Protein AF-A0A9P0HPF4-F1 (afdb_monomer_lite)

Structure (mmCIF, N/CA/C/O backbone):
data_AF-A0A9P0HPF4-F1
#
_entry.id   AF-A0A9P0HPF4-F1
#
loop_
_atom_site.group_PDB
_atom_site.id
_atom_site.type_symbol
_atom_site.label_atom_id
_atom_site.label_alt_id
_atom_site.label_comp_id
_atom_site.label_asym_id
_atom_site.label_entity_id
_atom_site.label_seq_id
_atom_site.pdbx_PDB_ins_code
_atom_site.Cartn_x
_atom_site.Cartn_y
_atom_site.Cartn_z
_atom_site.occupancy
_atom_site.B_iso_or_equiv
_atom_site.auth_seq_id
_atom_site.auth_comp_id
_atom_site.auth_asym_id
_atom_site.auth_atom_id
_atom_site.pdbx_PDB_model_num
ATOM 1 N N . MET A 1 1 ? -21.370 1.603 -38.417 1.00 51.41 1 MET A N 1
ATOM 2 C CA . MET A 1 1 ? -20.016 1.155 -38.020 1.00 51.41 1 MET A CA 1
ATOM 3 C C . MET A 1 1 ? -19.449 2.153 -37.012 1.00 51.41 1 MET A C 1
ATOM 5 O O . MET A 1 1 ? -18.805 3.089 -37.439 1.00 51.41 1 MET A O 1
ATOM 9 N N . CYS A 1 2 ? -19.774 2.048 -35.716 1.00 49.50 2 CYS A N 1
ATOM 10 C CA . CYS A 1 2 ? -19.142 2.884 -34.669 1.00 49.50 2 CYS A CA 1
ATOM 11 C C . CYS A 1 2 ? -19.389 2.402 -33.222 1.00 49.50 2 CYS A C 1
ATOM 13 O O . CYS A 1 2 ? -19.120 3.138 -32.286 1.00 49.50 2 CYS A O 1
ATOM 15 N N . SER A 1 3 ? -19.896 1.180 -33.007 1.00 50.00 3 SER A N 1
ATOM 16 C CA . SER A 1 3 ? -20.121 0.657 -31.646 1.00 50.00 3 SER A CA 1
ATOM 17 C C . SER A 1 3 ? -19.016 -0.298 -31.178 1.00 50.00 3 SER A C 1
ATOM 19 O O . SER A 1 3 ? -18.798 -0.432 -29.982 1.00 50.00 3 SER A O 1
ATOM 21 N N . LEU A 1 4 ? -18.282 -0.930 -32.106 1.00 49.00 4 LEU A N 1
ATOM 22 C CA . LEU A 1 4 ? -17.182 -1.845 -31.772 1.00 49.00 4 LEU A CA 1
ATOM 23 C C . LEU A 1 4 ? -15.874 -1.120 -31.400 1.00 49.00 4 LEU A C 1
ATOM 25 O O . LEU A 1 4 ? -15.099 -1.647 -30.611 1.00 49.00 4 LEU A O 1
ATOM 29 N N . CYS A 1 5 ? -15.634 0.096 -31.907 1.00 49.19 5 CYS A N 1
ATOM 30 C CA . CYS A 1 5 ? -14.427 0.864 -31.565 1.00 49.19 5 CYS A CA 1
ATOM 31 C C . CYS A 1 5 ? -14.431 1.384 -30.121 1.00 49.19 5 CYS A C 1
ATOM 33 O O . CYS A 1 5 ? -13.382 1.406 -29.488 1.00 49.19 5 CYS A O 1
ATOM 35 N N . LEU A 1 6 ? -15.591 1.766 -29.579 1.00 47.84 6 LEU A N 1
ATOM 36 C CA . LEU A 1 6 ? -15.693 2.271 -28.204 1.00 47.84 6 LEU A CA 1
ATOM 37 C C . LEU A 1 6 ? -15.467 1.171 -27.155 1.00 47.84 6 LEU A C 1
ATOM 39 O O . LEU A 1 6 ? -14.877 1.438 -26.113 1.00 47.84 6 LEU A O 1
ATOM 43 N N . LEU A 1 7 ? -15.849 -0.075 -27.455 1.00 46.62 7 LEU A N 1
ATOM 44 C CA . LEU A 1 7 ? -15.592 -1.215 -26.569 1.00 46.62 7 LEU A CA 1
ATOM 45 C C . LEU A 1 7 ? -14.100 -1.588 -26.519 1.00 46.62 7 LEU A C 1
ATOM 47 O O . LEU A 1 7 ? -13.580 -1.877 -25.447 1.00 46.62 7 LEU A O 1
ATOM 51 N N . LEU A 1 8 ? -13.387 -1.510 -27.648 1.00 49.00 8 LEU A N 1
ATOM 52 C CA . LEU A 1 8 ? -11.939 -1.764 -27.693 1.00 49.00 8 LEU A CA 1
ATOM 53 C C . LEU A 1 8 ? -11.122 -0.691 -26.952 1.00 49.00 8 LEU A C 1
ATOM 55 O O . LEU A 1 8 ? -10.120 -1.024 -26.323 1.00 49.00 8 LEU A O 1
ATOM 59 N N . LEU A 1 9 ? -11.567 0.571 -26.955 1.00 47.34 9 LEU A N 1
ATOM 60 C CA . LEU A 1 9 ? -10.937 1.637 -26.163 1.00 47.34 9 LEU A CA 1
ATOM 61 C C . LEU A 1 9 ? -11.183 1.485 -24.651 1.00 47.34 9 LEU A C 1
ATOM 63 O O . LEU A 1 9 ? -10.290 1.796 -23.867 1.00 47.34 9 LEU A O 1
ATOM 67 N N . ALA A 1 10 ? -12.340 0.958 -24.234 1.00 45.91 10 ALA A N 1
ATOM 68 C CA . ALA A 1 10 ? -12.622 0.695 -22.820 1.00 45.91 10 ALA A CA 1
ATOM 69 C C . ALA A 1 10 ? -11.814 -0.494 -22.263 1.00 45.91 10 ALA A C 1
ATOM 71 O O . ALA A 1 10 ? -11.352 -0.439 -21.126 1.00 45.91 10 ALA A O 1
ATOM 72 N N . LEU A 1 11 ? -11.571 -1.536 -23.069 1.00 43.69 11 LEU A N 1
ATOM 73 C CA . LEU A 1 11 ? -10.700 -2.654 -22.675 1.00 43.69 11 LEU A CA 1
ATOM 74 C C . LEU A 1 11 ? -9.211 -2.267 -22.635 1.00 43.69 11 LEU A C 1
ATOM 76 O O . LEU A 1 11 ? -8.477 -2.780 -21.795 1.00 43.69 11 LEU A O 1
ATOM 80 N N . ALA A 1 12 ? -8.764 -1.323 -23.470 1.00 39.84 12 ALA A N 1
ATOM 81 C CA . ALA A 1 12 ? -7.387 -0.822 -23.433 1.00 39.84 12 ALA A CA 1
ATOM 82 C C . ALA A 1 12 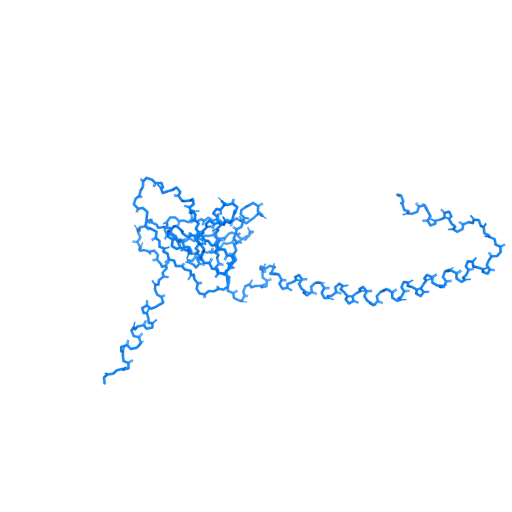? -7.084 0.048 -22.194 1.00 39.84 12 ALA A C 1
ATOM 84 O O . ALA A 1 12 ? -5.932 0.134 -21.773 1.00 39.84 12 ALA A O 1
ATOM 85 N N . ALA A 1 13 ? -8.105 0.652 -21.576 1.00 42.03 13 ALA A N 1
ATOM 86 C CA . ALA A 1 13 ? -7.951 1.421 -20.340 1.00 42.03 13 ALA A CA 1
ATOM 87 C C . ALA A 1 13 ? -7.813 0.538 -19.081 1.00 42.03 13 ALA A C 1
ATOM 89 O O . ALA A 1 13 ? -7.406 1.034 -18.033 1.00 42.03 13 ALA A O 1
ATOM 90 N N . GLY A 1 14 ? -8.117 -0.763 -19.177 1.00 40.47 14 GLY A N 1
ATOM 91 C CA . GLY A 1 14 ? -8.079 -1.707 -18.053 1.00 40.47 14 GLY A CA 1
ATOM 92 C C . GLY A 1 14 ? -6.753 -2.452 -17.853 1.00 40.47 14 GLY A C 1
ATOM 93 O O . GLY A 1 14 ? -6.639 -3.223 -16.905 1.00 40.47 14 GLY A O 1
ATOM 94 N N . CYS A 1 15 ? -5.751 -2.254 -18.719 1.00 43.81 15 CYS A N 1
ATOM 95 C CA . CYS A 1 15 ? -4.512 -3.054 -18.723 1.00 43.81 15 CYS A CA 1
ATOM 96 C C . CYS A 1 15 ? -3.237 -2.267 -18.372 1.00 43.81 15 CYS A C 1
ATOM 98 O O . CYS A 1 15 ? -2.130 -2.695 -18.699 1.00 43.81 15 CYS A O 1
ATOM 100 N N . LEU A 1 16 ? -3.358 -1.115 -17.716 1.00 49.41 16 LEU A N 1
ATOM 101 C CA . LEU A 1 16 ? -2.209 -0.303 -17.311 1.00 49.41 16 LEU A CA 1
ATOM 102 C C . LEU A 1 16 ? -1.812 -0.654 -15.875 1.00 49.41 16 LEU A C 1
ATOM 104 O O . LEU A 1 16 ? -2.291 -0.042 -14.929 1.00 49.41 16 LEU A O 1
ATOM 108 N N . GLY A 1 17 ? -0.958 -1.662 -15.704 1.00 55.88 17 GLY A N 1
ATOM 109 C CA . GLY A 1 17 ? -0.358 -1.922 -14.390 1.00 55.88 17 GLY A CA 1
ATOM 110 C C . GLY A 1 17 ? 0.218 -3.314 -14.167 1.00 55.88 17 GLY A C 1
ATOM 111 O O . GLY A 1 17 ? 0.777 -3.568 -13.106 1.00 55.88 17 GLY A O 1
ATOM 112 N N . SER A 1 18 ? 0.100 -4.235 -15.123 1.00 65.69 18 SER A N 1
ATOM 113 C CA . SER A 1 18 ? 0.682 -5.572 -14.986 1.00 65.69 18 SER A CA 1
ATOM 114 C C . SER A 1 18 ? 2.085 -5.616 -15.577 1.00 65.69 18 SER A C 1
ATOM 116 O O . SER A 1 18 ? 2.333 -5.089 -16.664 1.00 65.69 18 SER A O 1
ATOM 118 N N . CYS A 1 19 ? 3.003 -6.265 -14.870 1.00 76.12 19 CYS A N 1
ATOM 119 C CA . CYS A 1 19 ? 4.344 -6.468 -15.381 1.00 76.12 19 CYS A CA 1
ATOM 120 C C . CYS A 1 19 ? 4.354 -7.472 -16.533 1.00 76.12 19 CYS A C 1
ATOM 122 O O . CYS A 1 19 ? 3.602 -8.450 -16.497 1.00 76.12 19 CYS A O 1
ATOM 124 N N . PRO A 1 20 ? 5.169 -7.237 -17.577 1.00 75.12 20 PRO A N 1
ATOM 1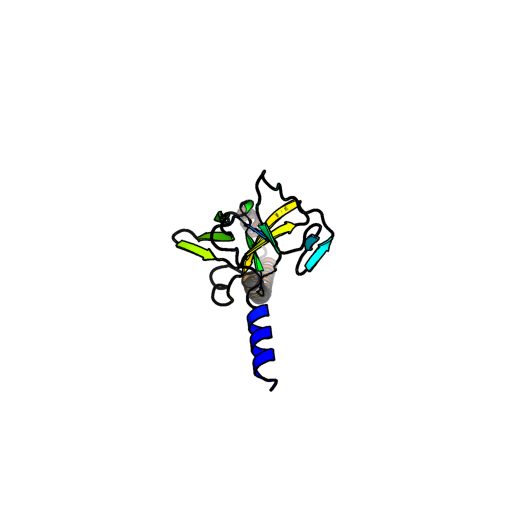25 C CA . PRO A 1 20 ? 5.347 -8.218 -18.631 1.00 75.12 20 PRO A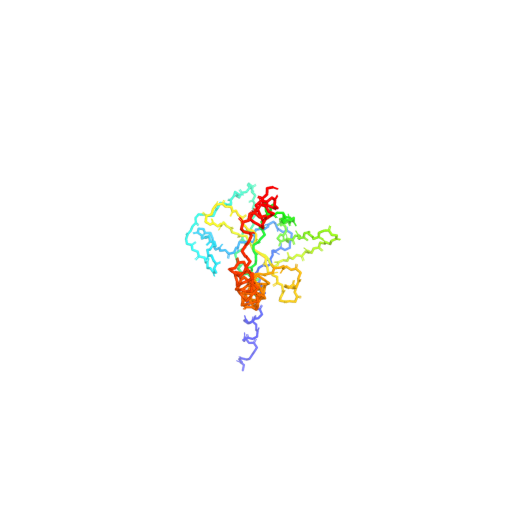 CA 1
ATOM 126 C C . PRO A 1 20 ? 5.906 -9.515 -18.038 1.00 75.12 20 PRO A C 1
ATOM 128 O O . PRO A 1 20 ? 6.819 -9.496 -17.216 1.00 75.12 20 PRO A O 1
ATOM 131 N N . VAL A 1 21 ? 5.332 -10.643 -18.454 1.00 75.56 21 VAL A N 1
ATOM 132 C CA . VAL A 1 21 ? 5.674 -11.967 -17.925 1.00 75.56 21 VAL A CA 1
ATOM 133 C C . VAL A 1 21 ? 7.168 -12.241 -18.130 1.00 75.56 21 VAL A C 1
ATOM 135 O O . VAL A 1 21 ? 7.654 -12.199 -19.260 1.00 75.56 21 VAL A O 1
ATOM 138 N N . GLY A 1 22 ? 7.884 -12.534 -17.040 1.00 73.44 22 GLY A N 1
ATOM 139 C CA . GLY A 1 22 ? 9.305 -12.901 -17.066 1.00 73.44 22 GLY A CA 1
ATOM 140 C C . GLY A 1 22 ? 10.295 -11.731 -17.109 1.00 73.44 22 GLY A C 1
ATOM 141 O O . GLY A 1 22 ? 11.456 -11.957 -17.442 1.00 73.44 22 GLY A O 1
ATOM 142 N N . GLN A 1 23 ? 9.865 -10.501 -16.806 1.00 80.38 23 GLN A N 1
ATOM 143 C CA . GLN A 1 23 ? 10.764 -9.353 -16.642 1.00 80.38 23 GLN A CA 1
ATOM 144 C C . GLN A 1 23 ? 10.623 -8.730 -15.257 1.00 80.38 23 GLN A C 1
ATOM 146 O O . GLN A 1 23 ? 9.506 -8.578 -14.761 1.00 80.38 23 GLN A O 1
ATOM 151 N N . ASP A 1 24 ? 11.754 -8.299 -14.699 1.00 84.94 24 ASP A N 1
ATOM 152 C CA . ASP A 1 24 ? 11.776 -7.554 -13.448 1.00 84.94 24 ASP A CA 1
ATOM 153 C C . ASP A 1 24 ? 11.187 -6.157 -13.648 1.00 84.94 24 ASP A C 1
ATOM 155 O O . ASP A 1 24 ? 11.515 -5.430 -14.599 1.00 84.94 24 ASP A O 1
ATOM 159 N N . CYS A 1 25 ? 10.308 -5.770 -12.737 1.00 84.50 25 CYS A N 1
ATOM 160 C CA . CYS A 1 25 ? 9.597 -4.512 -12.805 1.00 84.50 25 CYS A CA 1
ATOM 161 C C . CYS A 1 25 ? 9.385 -3.908 -11.419 1.00 84.50 25 CYS A C 1
ATOM 163 O O . CYS A 1 25 ? 9.283 -4.606 -10.413 1.00 84.50 25 CYS A O 1
ATOM 165 N N . ILE A 1 26 ? 9.247 -2.587 -11.393 1.00 85.12 26 ILE A N 1
ATOM 166 C CA . ILE A 1 26 ? 8.844 -1.842 -10.201 1.00 85.12 26 ILE A CA 1
ATOM 167 C C . ILE A 1 26 ? 7.581 -1.070 -10.550 1.00 85.12 26 ILE A C 1
ATOM 169 O O . ILE A 1 26 ? 7.531 -0.379 -11.573 1.00 85.12 26 ILE A O 1
ATOM 173 N N . LYS A 1 27 ? 6.555 -1.192 -9.710 1.00 87.38 27 LYS A N 1
ATOM 174 C CA . LYS A 1 27 ? 5.294 -0.468 -9.868 1.00 87.38 27 LYS A CA 1
ATOM 175 C C . LYS A 1 27 ? 5.364 0.826 -9.078 1.00 87.38 27 LYS A C 1
ATOM 177 O O . LYS A 1 27 ? 5.372 0.793 -7.856 1.00 87.38 27 LYS A O 1
ATOM 182 N N . LYS A 1 28 ? 5.388 1.960 -9.770 1.00 87.50 28 LYS A N 1
ATOM 183 C CA . LYS A 1 28 ? 5.340 3.289 -9.159 1.00 87.50 28 LYS A CA 1
ATOM 184 C C . LYS A 1 28 ? 3.940 3.884 -9.210 1.00 87.50 28 LYS A C 1
ATOM 186 O O . LYS A 1 28 ? 3.260 3.781 -10.235 1.00 87.50 28 LYS A O 1
ATOM 191 N N . CYS A 1 29 ? 3.542 4.566 -8.139 1.00 87.06 29 CYS A N 1
ATOM 192 C CA . CYS A 1 29 ? 2.272 5.293 -8.117 1.00 87.06 29 CYS A CA 1
ATOM 193 C C . CYS A 1 29 ? 2.336 6.532 -9.020 1.00 87.06 29 CYS A C 1
ATOM 195 O O . CYS A 1 29 ? 1.446 6.741 -9.850 1.00 87.06 29 CYS A O 1
ATOM 197 N N . CYS A 1 30 ? 3.407 7.322 -8.895 1.00 86.75 30 CYS A N 1
ATOM 198 C CA . CYS A 1 30 ? 3.619 8.543 -9.660 1.00 86.75 30 CYS A CA 1
ATOM 199 C C . CYS A 1 30 ? 4.761 8.423 -10.686 1.00 86.75 30 CYS A C 1
ATOM 201 O O . CYS A 1 30 ? 5.646 7.568 -10.567 1.00 86.75 30 CYS A O 1
ATOM 203 N N . PRO A 1 31 ? 4.765 9.292 -11.716 1.00 84.56 31 PRO A N 1
ATOM 204 C CA . PRO A 1 31 ? 5.870 9.400 -12.662 1.00 84.56 31 PRO A CA 1
ATOM 205 C C . PRO A 1 31 ? 7.225 9.666 -11.994 1.00 84.56 31 PRO A C 1
ATOM 207 O O . PRO A 1 31 ? 7.317 10.080 -10.840 1.00 84.56 31 PRO A O 1
ATOM 210 N N . LEU A 1 32 ? 8.302 9.481 -12.758 1.00 80.81 32 LEU A N 1
ATOM 211 C CA . LEU A 1 32 ? 9.642 9.892 -12.333 1.00 80.81 32 LEU A CA 1
ATOM 212 C C . LEU A 1 32 ? 9.666 11.402 -12.032 1.00 80.81 32 LEU A C 1
ATOM 214 O O . LEU A 1 32 ? 9.026 12.182 -12.737 1.00 80.81 32 LEU A O 1
ATOM 218 N N . ASN A 1 33 ? 10.413 11.806 -10.999 1.00 81.75 33 ASN A N 1
ATOM 219 C CA . ASN A 1 33 ? 10.465 13.180 -10.459 1.00 81.75 33 ASN A CA 1
ATOM 220 C C . ASN A 1 33 ? 9.157 13.681 -9.823 1.00 81.75 33 ASN A C 1
ATOM 222 O O . ASN A 1 33 ? 8.994 14.879 -9.561 1.00 81.75 33 ASN A O 1
ATOM 226 N N . MET A 1 34 ? 8.215 12.772 -9.592 1.00 85.88 34 MET A N 1
ATOM 227 C CA . MET A 1 34 ? 7.044 13.010 -8.771 1.00 85.88 34 MET A CA 1
ATOM 228 C C . MET A 1 34 ? 7.042 12.031 -7.604 1.00 85.88 34 MET A C 1
ATOM 230 O O . MET A 1 34 ? 7.601 10.933 -7.683 1.00 85.88 34 MET A O 1
ATOM 234 N N . ARG A 1 35 ? 6.385 12.456 -6.533 1.00 85.19 35 ARG A N 1
ATOM 235 C CA . ARG A 1 35 ? 6.156 11.681 -5.322 1.00 85.19 35 ARG A CA 1
ATOM 236 C C . ARG A 1 35 ? 4.683 11.718 -4.952 1.00 85.19 35 ARG A C 1
ATOM 238 O O . ARG A 1 35 ? 3.958 12.637 -5.352 1.00 85.19 35 ARG A O 1
ATOM 245 N N . MET A 1 36 ? 4.260 10.756 -4.150 1.00 83.38 36 MET A N 1
ATOM 246 C CA . MET A 1 36 ? 2.891 10.698 -3.659 1.00 83.38 36 MET A CA 1
ATOM 247 C C . MET A 1 36 ? 2.716 11.666 -2.478 1.00 83.38 36 MET A C 1
ATOM 249 O O . MET A 1 36 ? 3.506 11.660 -1.535 1.00 83.38 36 MET A O 1
ATOM 253 N N . SER A 1 37 ? 1.688 12.514 -2.524 1.00 83.62 37 SER A N 1
ATOM 254 C CA . SER A 1 37 ? 1.271 13.369 -1.403 1.00 83.62 37 SER A CA 1
ATOM 255 C C . SER A 1 37 ? -0.251 13.335 -1.294 1.00 83.62 37 SER A C 1
ATOM 257 O O . SER A 1 37 ? -0.976 13.771 -2.196 1.00 83.62 37 SER A O 1
ATOM 259 N N . GLY A 1 38 ? -0.742 12.740 -0.206 1.00 76.75 38 GLY A N 1
ATOM 260 C CA . GLY A 1 38 ? -2.161 12.451 -0.014 1.00 76.75 38 GLY A CA 1
ATOM 261 C C . GLY A 1 38 ? -2.740 11.664 -1.192 1.00 76.75 38 GLY A C 1
ATOM 262 O O . GLY A 1 38 ? -2.318 10.550 -1.484 1.00 76.75 38 GLY A O 1
ATOM 263 N N . ASN A 1 39 ? -3.693 12.274 -1.900 1.00 73.12 39 ASN A N 1
ATOM 264 C CA . ASN A 1 39 ? -4.377 11.676 -3.047 1.00 73.12 39 ASN A CA 1
ATOM 265 C C . ASN A 1 39 ? -3.813 12.094 -4.413 1.00 73.12 39 ASN A C 1
ATOM 267 O O . ASN A 1 39 ? -4.469 11.847 -5.427 1.00 73.12 39 ASN A O 1
ATOM 271 N N . GLY A 1 40 ? -2.635 12.712 -4.479 1.00 81.12 40 GLY A N 1
ATOM 272 C CA . GLY A 1 40 ? -2.074 13.212 -5.732 1.00 81.12 40 GLY A CA 1
ATOM 273 C C . GLY A 1 40 ? -0.577 12.982 -5.878 1.00 81.12 40 GLY A C 1
ATOM 274 O O . GLY A 1 40 ? 0.126 12.648 -4.929 1.00 81.12 40 GLY A O 1
ATOM 275 N N . CYS A 1 41 ? -0.098 13.208 -7.098 1.00 85.69 41 CYS A N 1
ATOM 276 C CA . CYS A 1 41 ? 1.321 13.248 -7.409 1.00 85.69 41 CYS A CA 1
ATOM 277 C C . CYS A 1 41 ? 1.796 14.698 -7.372 1.00 85.69 41 CYS A C 1
ATOM 279 O O . CYS A 1 41 ? 1.261 15.547 -8.088 1.00 85.69 41 CYS A O 1
ATOM 281 N N . VAL A 1 42 ? 2.803 14.977 -6.552 1.00 87.62 42 VAL A N 1
ATOM 282 C CA . VAL A 1 42 ? 3.439 16.294 -6.456 1.00 87.62 42 VAL A CA 1
ATOM 283 C C . VAL A 1 42 ? 4.889 16.201 -6.925 1.00 87.62 42 VAL A C 1
ATOM 285 O O . VAL A 1 42 ? 5.490 15.130 -6.819 1.00 87.62 42 VAL A O 1
ATOM 288 N N . PRO A 1 43 ? 5.484 17.289 -7.442 1.00 87.25 43 PRO A N 1
ATOM 289 C CA . PRO A 1 43 ? 6.907 17.308 -7.755 1.00 87.25 43 PRO A CA 1
ATOM 290 C C . PRO A 1 43 ? 7.736 16.941 -6.520 1.00 87.25 43 PRO A C 1
ATOM 292 O O . PRO A 1 43 ? 7.524 17.485 -5.434 1.00 87.25 43 PRO A O 1
ATOM 295 N N . GLY A 1 44 ? 8.664 16.007 -6.686 1.00 77.06 44 GLY A N 1
ATOM 296 C CA . GLY A 1 44 ? 9.503 15.519 -5.601 1.00 77.06 44 GLY A CA 1
ATOM 297 C C . GLY A 1 44 ? 10.492 14.482 -6.102 1.00 77.06 44 GLY A C 1
ATOM 298 O O . GLY A 1 44 ? 10.210 13.735 -7.038 1.00 77.06 44 GLY A O 1
ATOM 299 N N . GLU A 1 45 ? 11.673 14.463 -5.502 1.00 69.81 45 GLU A N 1
ATOM 300 C CA . GLU A 1 45 ? 12.685 13.473 -5.838 1.00 69.81 45 GLU A CA 1
ATOM 301 C C . GLU A 1 45 ? 12.240 12.119 -5.283 1.00 69.81 45 GLU A C 1
ATOM 303 O O . GLU A 1 45 ? 11.913 12.003 -4.103 1.00 69.81 45 GLU A O 1
ATOM 308 N N . SER A 1 46 ? 12.164 11.102 -6.141 1.00 65.00 46 SER A N 1
ATOM 309 C CA . SER A 1 46 ? 11.881 9.747 -5.683 1.00 65.00 46 SER A CA 1
ATOM 310 C C . SER A 1 46 ? 13.194 9.003 -5.511 1.00 65.00 46 SER A C 1
ATOM 312 O O . SER A 1 46 ? 13.905 8.804 -6.499 1.00 65.00 46 SER A O 1
ATOM 314 N N . SER A 1 47 ? 13.502 8.574 -4.291 1.00 60.81 47 SER A N 1
ATOM 315 C CA . SER A 1 47 ? 14.675 7.755 -3.998 1.00 60.81 47 SER A CA 1
ATOM 316 C C . SER A 1 47 ? 14.417 6.309 -4.418 1.00 60.81 47 SER A C 1
ATOM 318 O O . SER A 1 47 ? 13.958 5.482 -3.631 1.00 60.81 47 SER A O 1
ATOM 320 N N . TYR A 1 48 ? 14.682 6.002 -5.684 1.00 63.91 48 TYR A N 1
ATOM 321 C CA . TYR A 1 48 ? 14.813 4.620 -6.128 1.00 63.91 48 TYR A CA 1
ATOM 322 C C . TYR A 1 48 ? 16.253 4.390 -6.537 1.00 63.91 48 TYR A C 1
ATOM 324 O O . TYR A 1 48 ? 16.706 4.899 -7.565 1.00 63.91 48 TYR A O 1
ATOM 332 N N . ASP A 1 49 ? 16.953 3.590 -5.742 1.00 55.88 49 ASP A N 1
ATOM 333 C CA . ASP A 1 49 ? 18.223 3.021 -6.154 1.00 55.88 49 ASP A CA 1
ATOM 334 C C . ASP A 1 49 ? 17.920 1.967 -7.218 1.00 55.88 49 ASP A C 1
ATOM 336 O O . ASP A 1 49 ? 17.543 0.831 -6.927 1.00 55.88 49 ASP A O 1
ATOM 340 N N . VAL A 1 50 ? 18.013 2.368 -8.487 1.00 57.56 50 VAL A N 1
ATOM 341 C CA . VAL A 1 50 ? 17.930 1.441 -9.617 1.00 57.56 50 VAL A CA 1
ATOM 342 C C . VAL A 1 50 ? 19.173 0.553 -9.554 1.00 57.56 50 VAL A C 1
ATOM 344 O O . VAL A 1 50 ? 20.236 0.903 -10.066 1.00 57.56 50 VAL A O 1
ATOM 347 N N . TYR A 1 51 ? 19.058 -0.585 -8.871 1.00 52.97 51 TYR A N 1
ATOM 348 C CA . TYR A 1 51 ? 20.129 -1.569 -8.742 1.00 52.97 51 TYR A CA 1
ATOM 349 C C . TYR A 1 51 ? 20.511 -2.114 -10.123 1.00 52.97 51 TYR A C 1
ATOM 351 O O . TYR A 1 51 ? 19.784 -2.938 -10.662 1.00 52.97 51 TYR A O 1
ATOM 359 N N . ASN A 1 52 ? 21.632 -1.631 -10.681 1.00 50.72 52 ASN A N 1
ATOM 360 C CA . ASN A 1 52 ? 22.474 -2.185 -11.764 1.00 50.72 52 ASN A CA 1
ATOM 361 C C . ASN A 1 52 ? 21.847 -3.248 -12.700 1.00 50.72 52 ASN A C 1
ATOM 363 O O . ASN A 1 52 ? 22.455 -4.276 -13.000 1.00 50.72 52 ASN A O 1
ATOM 367 N N . GLY A 1 53 ? 20.647 -2.984 -13.205 1.00 57.03 53 GLY A N 1
ATOM 368 C CA . GLY A 1 53 ? 19.858 -3.925 -13.985 1.00 57.03 53 GLY A CA 1
ATOM 369 C C . GLY A 1 53 ? 18.781 -3.204 -14.784 1.00 57.03 53 GLY A C 1
ATOM 370 O O . GLY A 1 53 ? 18.350 -2.102 -14.443 1.00 57.03 53 GLY A O 1
ATOM 371 N N . THR A 1 54 ? 18.349 -3.819 -15.882 1.00 66.12 54 THR A N 1
ATOM 372 C CA . THR A 1 54 ? 17.240 -3.345 -16.723 1.00 66.12 54 THR A CA 1
ATOM 373 C C . THR A 1 54 ? 15.897 -3.639 -16.054 1.00 66.12 54 THR A C 1
ATOM 375 O O . THR A 1 54 ? 15.115 -4.445 -16.551 1.00 66.12 54 THR A O 1
ATOM 378 N N . VAL A 1 55 ? 15.641 -3.011 -14.908 1.00 74.44 55 VAL A N 1
ATOM 379 C CA . VAL A 1 55 ? 14.353 -3.105 -14.215 1.00 74.44 55 VAL A CA 1
ATOM 380 C C . VAL A 1 55 ? 13.386 -2.112 -14.852 1.00 74.44 55 VAL A C 1
ATOM 382 O O . VAL A 1 55 ? 13.684 -0.920 -14.981 1.00 74.44 55 VAL A O 1
ATOM 385 N N . LYS A 1 56 ? 12.223 -2.595 -15.293 1.00 80.44 56 LYS A N 1
ATOM 386 C CA . LYS A 1 56 ? 11.234 -1.751 -15.968 1.00 80.44 56 LYS A CA 1
ATOM 387 C C . LYS A 1 56 ? 10.337 -1.058 -14.948 1.00 80.44 56 LYS A C 1
ATOM 389 O O . LYS A 1 56 ? 9.590 -1.707 -14.222 1.00 80.44 56 LYS A O 1
ATOM 394 N N . ILE A 1 57 ? 10.345 0.269 -14.944 1.00 82.19 57 ILE A N 1
ATOM 395 C CA . ILE A 1 57 ? 9.439 1.050 -14.100 1.00 82.19 57 ILE A CA 1
ATOM 396 C C . ILE A 1 57 ? 8.085 1.160 -14.801 1.00 82.19 57 ILE A C 1
ATOM 398 O O . ILE A 1 57 ? 7.987 1.659 -15.926 1.00 82.19 57 ILE A O 1
ATOM 402 N N . ILE A 1 58 ? 7.039 0.678 -14.139 1.00 84.62 58 ILE A N 1
ATOM 403 C CA . ILE A 1 58 ? 5.652 0.781 -14.585 1.00 84.62 58 ILE A CA 1
ATOM 404 C C . ILE A 1 58 ? 4.976 1.817 -13.708 1.00 84.62 58 ILE A C 1
ATOM 406 O O . ILE A 1 58 ? 4.872 1.642 -12.501 1.00 84.62 58 ILE A O 1
ATOM 410 N N . VAL A 1 59 ? 4.523 2.901 -14.325 1.00 84.88 59 VAL A N 1
ATOM 411 C CA . VAL A 1 59 ? 3.820 3.974 -13.625 1.00 84.88 59 VAL A CA 1
ATOM 412 C C . VAL A 1 59 ? 2.323 3.744 -13.767 1.00 84.88 59 VAL A C 1
ATOM 414 O O . VAL A 1 59 ? 1.816 3.647 -14.887 1.00 84.88 59 VAL A O 1
ATOM 417 N N . GLY A 1 60 ? 1.619 3.673 -12.645 1.00 82.19 60 GLY A N 1
ATOM 418 C CA . GLY A 1 60 ? 0.174 3.508 -12.640 1.00 82.19 60 GLY A CA 1
ATOM 419 C C . GLY A 1 60 ? -0.381 3.425 -11.229 1.00 82.19 60 GLY A C 1
ATOM 420 O O . GLY A 1 60 ? -0.057 2.510 -10.477 1.00 82.19 60 GLY A O 1
ATOM 421 N N . ARG A 1 61 ? -1.270 4.362 -10.894 1.00 82.94 61 ARG A N 1
ATOM 422 C CA . ARG A 1 61 ? -2.060 4.292 -9.668 1.00 82.94 61 ARG A CA 1
ATOM 423 C C . ARG A 1 61 ? -3.256 3.362 -9.889 1.00 82.94 61 ARG A C 1
ATOM 425 O O . ARG A 1 61 ? -4.014 3.585 -10.839 1.00 82.94 61 ARG A O 1
ATOM 432 N N . PRO A 1 62 ? -3.474 2.358 -9.029 1.00 80.12 62 PRO A N 1
ATOM 433 C CA . PRO A 1 62 ? -4.661 1.533 -9.133 1.00 80.12 62 PRO A CA 1
ATOM 434 C C . PRO A 1 62 ? -5.928 2.335 -8.776 1.00 80.12 62 PRO A C 1
ATOM 436 O O . PRO A 1 62 ? -5.909 3.236 -7.938 1.00 80.12 62 PRO A O 1
ATOM 439 N N . GLN A 1 63 ? -7.042 2.033 -9.447 1.00 79.56 63 GLN A N 1
ATOM 440 C CA . GLN A 1 63 ? -8.324 2.722 -9.245 1.00 79.56 63 GLN A CA 1
ATOM 441 C C . GLN A 1 63 ? -9.073 2.145 -8.037 1.00 79.56 63 GLN A C 1
ATOM 443 O O . GLN A 1 63 ? -10.008 1.364 -8.191 1.00 79.56 63 GLN A O 1
ATOM 448 N N . CYS A 1 64 ? -8.618 2.486 -6.835 1.00 78.19 64 CYS A N 1
ATOM 449 C CA . CYS A 1 64 ? -9.173 2.017 -5.567 1.00 78.19 64 CYS A CA 1
ATOM 450 C C . CYS A 1 64 ? -8.847 3.006 -4.435 1.00 78.19 64 CYS A C 1
ATOM 452 O O . CYS A 1 64 ? -8.000 3.895 -4.595 1.00 78.19 64 CYS A O 1
ATOM 454 N N . THR A 1 65 ? -9.474 2.809 -3.276 1.00 81.31 65 THR A N 1
ATOM 455 C CA . THR A 1 65 ? -8.986 3.373 -2.013 1.00 81.31 65 THR A CA 1
ATOM 456 C C . THR A 1 65 ? -7.685 2.663 -1.648 1.00 81.31 65 THR A C 1
ATOM 458 O O . THR A 1 65 ? -7.641 1.435 -1.588 1.00 81.31 65 THR A O 1
ATOM 461 N N . MET A 1 66 ? -6.609 3.431 -1.489 1.00 83.06 66 MET A N 1
ATOM 462 C CA . MET A 1 66 ? -5.279 2.888 -1.221 1.00 83.06 66 MET A CA 1
ATOM 463 C C . MET A 1 66 ? -4.902 3.114 0.233 1.00 83.06 66 MET A C 1
ATOM 465 O O . MET A 1 66 ? -5.085 4.216 0.747 1.00 83.06 66 MET A O 1
ATOM 469 N N . TYR A 1 67 ? -4.302 2.095 0.831 1.00 85.19 67 TYR A N 1
ATOM 470 C CA . TYR A 1 67 ? -3.700 2.137 2.157 1.00 85.19 67 TYR A CA 1
ATOM 471 C C . TYR A 1 67 ? -2.198 1.939 2.014 1.00 85.19 67 TYR A C 1
ATOM 473 O O . TYR A 1 67 ? -1.757 1.257 1.088 1.00 85.19 67 TYR A O 1
ATOM 481 N N . TYR A 1 68 ? -1.409 2.566 2.879 1.00 86.31 68 TYR A N 1
ATOM 482 C CA . TYR A 1 68 ? 0.030 2.338 2.902 1.00 86.31 68 TYR A CA 1
ATOM 483 C C . TYR A 1 68 ? 0.362 1.238 3.911 1.00 86.31 68 TYR A C 1
ATOM 485 O O . TYR A 1 68 ? -0.258 1.173 4.969 1.00 86.31 68 TYR A O 1
ATOM 493 N N . LEU A 1 69 ? 1.332 0.394 3.572 1.00 86.94 69 LEU A N 1
ATOM 494 C CA . LEU A 1 69 ? 1.920 -0.583 4.482 1.00 86.94 69 LEU A CA 1
ATOM 495 C C . LEU A 1 69 ? 3.181 0.016 5.099 1.00 86.94 69 LEU A C 1
ATOM 497 O O . LEU A 1 69 ? 4.019 0.578 4.380 1.00 86.94 69 LEU A O 1
ATOM 501 N N . ASP A 1 70 ? 3.318 -0.115 6.414 1.00 83.69 70 ASP A N 1
ATOM 502 C CA . ASP A 1 70 ? 4.477 0.360 7.160 1.00 83.69 70 ASP A CA 1
ATOM 503 C C . ASP A 1 70 ? 5.112 -0.780 7.965 1.00 83.69 70 ASP A C 1
ATOM 505 O O . ASP A 1 70 ? 4.637 -1.196 9.024 1.00 83.69 70 ASP A O 1
ATOM 509 N N . ALA A 1 71 ? 6.264 -1.248 7.479 1.00 80.62 71 ALA A N 1
ATOM 510 C CA . ALA A 1 71 ? 7.044 -2.287 8.142 1.00 80.62 71 ALA A CA 1
ATOM 511 C C . ALA A 1 71 ? 7.511 -1.872 9.550 1.00 80.62 71 ALA A C 1
ATOM 513 O O . ALA A 1 71 ? 7.717 -2.728 10.410 1.00 80.62 71 ALA A O 1
ATOM 514 N N . ALA A 1 72 ? 7.660 -0.568 9.822 1.00 77.75 72 ALA A N 1
ATOM 515 C CA . ALA A 1 72 ? 7.997 -0.077 11.157 1.00 77.75 72 ALA A CA 1
ATOM 516 C C . ALA A 1 72 ? 6.812 -0.164 12.133 1.00 77.75 72 ALA A C 1
ATOM 518 O O . ALA A 1 72 ? 7.029 -0.210 13.346 1.00 77.75 72 ALA A O 1
ATOM 519 N N . MET A 1 73 ? 5.577 -0.208 11.622 1.00 78.75 73 MET A N 1
ATOM 520 C CA . MET A 1 73 ? 4.360 -0.376 12.424 1.00 78.75 73 MET A CA 1
ATOM 521 C C . MET A 1 73 ? 3.966 -1.844 12.628 1.00 78.75 73 MET A C 1
ATOM 523 O O . MET A 1 73 ? 3.017 -2.117 13.360 1.00 78.75 73 MET A O 1
ATOM 527 N N . GLY A 1 74 ? 4.734 -2.782 12.066 1.00 79.44 74 GLY A N 1
ATOM 528 C CA . GLY A 1 74 ? 4.524 -4.220 12.233 1.00 79.44 74 GLY A CA 1
ATOM 529 C C . GLY A 1 74 ? 3.858 -4.910 11.046 1.00 79.44 74 GLY A C 1
ATOM 530 O O . GLY A 1 74 ? 3.555 -6.095 11.161 1.00 79.44 74 GLY A O 1
ATOM 531 N N . ASP A 1 75 ? 3.662 -4.218 9.920 1.00 84.19 75 ASP A N 1
ATOM 532 C CA . ASP A 1 75 ? 3.152 -4.847 8.701 1.00 84.19 75 ASP A CA 1
ATOM 533 C C . ASP A 1 75 ? 4.227 -5.741 8.073 1.00 84.19 75 ASP A C 1
ATOM 535 O O . ASP A 1 75 ? 5.309 -5.280 7.697 1.00 84.19 75 ASP A O 1
ATOM 539 N N . GLU A 1 76 ? 3.925 -7.028 7.919 1.00 88.12 76 GLU A N 1
ATOM 540 C CA . GLU A 1 76 ? 4.814 -7.976 7.257 1.00 88.12 76 GLU A CA 1
ATOM 541 C C . GLU A 1 76 ? 4.402 -8.143 5.791 1.00 88.12 76 GLU A C 1
ATOM 543 O O . GLU A 1 76 ? 3.341 -8.676 5.458 1.00 88.12 76 GLU A O 1
ATOM 548 N N . PHE A 1 77 ? 5.254 -7.674 4.882 1.00 89.81 77 PHE A N 1
ATOM 549 C CA . PHE A 1 77 ? 5.018 -7.778 3.447 1.00 89.81 77 PHE A CA 1
ATOM 550 C C . PHE A 1 77 ? 6.314 -8.029 2.679 1.00 89.81 77 PHE A C 1
ATOM 552 O O . PHE A 1 77 ? 7.420 -7.732 3.133 1.00 89.81 77 PHE A O 1
ATOM 559 N N . THR A 1 78 ? 6.187 -8.593 1.482 1.00 89.81 78 THR A N 1
ATOM 560 C CA . THR A 1 78 ? 7.312 -8.802 0.568 1.00 89.81 78 THR A CA 1
ATOM 561 C C . THR A 1 78 ? 6.927 -8.368 -0.835 1.00 89.81 78 THR A C 1
ATOM 563 O O . THR A 1 78 ? 5.983 -8.888 -1.430 1.00 89.81 78 THR A O 1
ATOM 566 N N . VAL A 1 79 ? 7.688 -7.416 -1.371 1.00 87.88 79 VAL A N 1
ATOM 567 C CA . VAL A 1 79 ? 7.596 -6.996 -2.769 1.00 87.88 79 VAL A CA 1
ATOM 568 C C . VAL A 1 79 ? 8.499 -7.898 -3.595 1.00 87.88 79 VAL A C 1
ATOM 570 O O . VAL A 1 79 ? 9.701 -7.999 -3.346 1.00 87.88 79 VAL A O 1
ATOM 573 N N . HIS A 1 80 ? 7.928 -8.534 -4.608 1.00 87.50 80 HIS A N 1
ATOM 574 C CA . HIS A 1 80 ? 8.658 -9.392 -5.528 1.00 87.50 80 HIS A CA 1
ATOM 575 C C . HIS A 1 80 ? 9.008 -8.635 -6.812 1.00 87.50 80 HIS A C 1
ATOM 577 O O . HIS A 1 80 ? 8.221 -7.842 -7.328 1.00 87.50 80 HIS A O 1
ATOM 583 N N . LEU A 1 81 ? 10.179 -8.929 -7.387 1.00 83.69 81 LEU A N 1
ATOM 584 C CA . LEU A 1 81 ? 10.659 -8.297 -8.628 1.00 83.69 81 LEU A CA 1
ATOM 585 C C . LEU A 1 81 ? 9.792 -8.615 -9.857 1.00 83.69 81 LEU A C 1
ATOM 587 O O . LEU A 1 81 ? 9.814 -7.879 -10.838 1.00 83.69 81 LEU A O 1
ATOM 591 N N . ASN A 1 82 ? 8.977 -9.669 -9.796 1.00 82.00 82 ASN A N 1
ATOM 592 C CA . ASN A 1 82 ? 7.958 -9.981 -10.805 1.00 82.00 82 ASN A CA 1
ATOM 593 C C . ASN A 1 82 ? 6.765 -8.990 -10.787 1.00 82.00 82 ASN A C 1
ATOM 595 O O . ASN A 1 82 ? 5.854 -9.110 -11.612 1.00 82.00 82 ASN A O 1
ATOM 599 N N . GLY A 1 83 ? 6.745 -8.044 -9.840 1.00 82.06 83 GLY A N 1
ATOM 600 C CA . GLY A 1 83 ? 5.680 -7.071 -9.646 1.00 82.06 83 GLY A CA 1
ATOM 601 C C . GLY A 1 83 ? 4.462 -7.598 -8.895 1.00 82.06 83 GLY A C 1
ATOM 602 O O . GLY A 1 83 ? 3.376 -7.042 -9.090 1.00 82.06 83 GLY A O 1
ATOM 603 N N . SER A 1 84 ? 4.600 -8.646 -8.083 1.00 86.94 84 SER A N 1
ATOM 604 C CA . SER A 1 84 ? 3.594 -9.064 -7.099 1.00 86.94 84 SER A CA 1
ATOM 605 C C . SER A 1 84 ? 3.983 -8.620 -5.688 1.00 86.94 84 SER A C 1
ATOM 607 O O . SER A 1 84 ? 5.162 -8.474 -5.369 1.00 86.94 84 SER A O 1
ATOM 609 N N . LEU A 1 85 ? 2.981 -8.411 -4.841 1.00 89.25 85 LEU A N 1
ATOM 610 C CA . LEU A 1 85 ? 3.133 -8.112 -3.422 1.00 89.25 85 LEU A CA 1
ATOM 611 C C . LEU A 1 85 ? 2.483 -9.247 -2.637 1.00 89.25 85 LEU A C 1
ATOM 613 O O . LEU A 1 85 ? 1.308 -9.532 -2.861 1.00 89.25 85 LEU A O 1
ATOM 617 N N . THR A 1 86 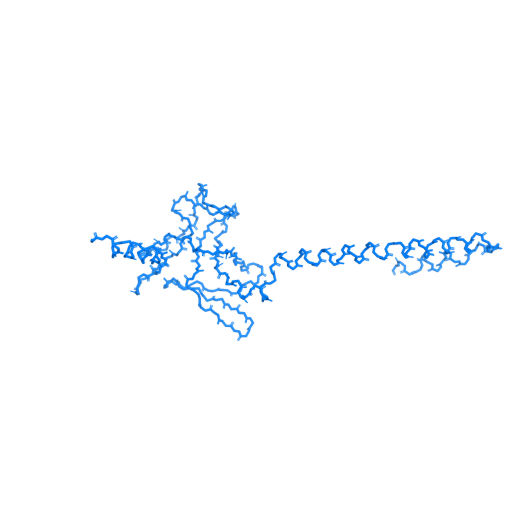? 3.235 -9.858 -1.728 1.00 90.25 86 THR A N 1
ATOM 618 C CA . THR A 1 86 ? 2.693 -10.806 -0.749 1.00 90.25 86 THR A CA 1
ATOM 619 C C . THR A 1 86 ? 2.536 -10.083 0.577 1.00 90.25 86 THR A C 1
ATOM 621 O O . THR A 1 86 ? 3.509 -9.524 1.090 1.00 90.25 86 THR A O 1
AT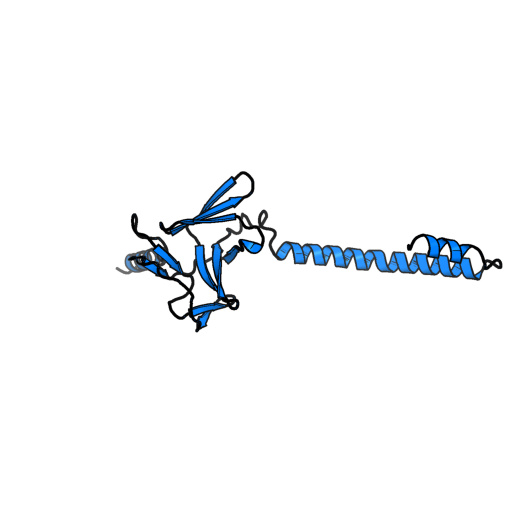OM 624 N N . ILE A 1 87 ? 1.326 -10.093 1.123 1.00 89.38 87 ILE A N 1
ATOM 625 C CA . ILE A 1 87 ? 1.006 -9.547 2.445 1.00 89.38 87 ILE A CA 1
ATOM 626 C C . ILE A 1 87 ? 0.785 -10.730 3.381 1.00 89.38 87 ILE A C 1
ATOM 628 O O . ILE A 1 87 ? 0.050 -11.659 3.034 1.00 89.38 87 ILE A O 1
ATOM 632 N N . TYR A 1 88 ? 1.437 -10.715 4.540 1.00 88.12 88 TYR A N 1
ATOM 633 C CA . TYR A 1 88 ? 1.318 -11.765 5.544 1.00 88.12 88 TYR A CA 1
ATOM 634 C C . TYR A 1 88 ? 0.419 -11.287 6.682 1.00 88.12 88 TYR A C 1
ATOM 636 O O . TYR A 1 88 ? 0.634 -10.226 7.262 1.00 88.12 88 TYR A O 1
ATOM 644 N N . TYR A 1 89 ? -0.581 -12.096 7.018 1.00 81.00 89 TYR A N 1
ATOM 645 C CA . TYR A 1 89 ? -1.485 -11.857 8.136 1.00 81.00 89 TYR A CA 1
ATOM 646 C C . TYR A 1 89 ? -1.425 -13.051 9.072 1.00 81.00 89 TYR A C 1
ATOM 648 O O . TYR A 1 89 ? -2.060 -14.048 8.774 1.00 81.00 89 TYR A O 1
ATOM 656 N N . ASN A 1 90 ? -0.733 -12.970 10.207 1.00 82.38 90 ASN A N 1
ATOM 657 C CA . ASN A 1 90 ? -0.655 -14.031 11.228 1.00 82.38 90 ASN A CA 1
ATOM 658 C C . ASN A 1 90 ? -0.495 -15.475 10.677 1.00 82.38 90 ASN A C 1
ATOM 660 O O . ASN A 1 90 ? 0.622 -15.975 10.608 1.00 82.38 90 ASN A O 1
ATOM 664 N N . ASP A 1 91 ? -1.594 -16.133 10.284 1.00 82.12 91 ASP A N 1
ATOM 665 C CA . ASP A 1 91 ? -1.657 -17.507 9.765 1.00 82.12 91 ASP A CA 1
ATOM 666 C C . ASP A 1 91 ? -2.010 -17.627 8.260 1.00 82.12 91 ASP A C 1
ATOM 668 O O . ASP A 1 91 ? -2.140 -18.738 7.737 1.00 82.12 91 ASP A O 1
ATOM 672 N N . SER A 1 92 ? -2.199 -16.519 7.543 1.00 85.94 92 SER A N 1
ATOM 673 C CA . SER A 1 92 ? -2.524 -16.481 6.113 1.00 85.94 92 SER A CA 1
ATOM 674 C C . SER A 1 92 ? -1.610 -15.529 5.341 1.00 85.94 92 SER A C 1
ATOM 676 O O . SER A 1 92 ? -0.945 -14.659 5.897 1.00 85.94 92 SER A O 1
ATOM 678 N N . SER A 1 93 ? -1.549 -15.719 4.025 1.00 88.19 93 SER A N 1
ATOM 679 C CA . SER A 1 93 ? -0.876 -14.795 3.115 1.00 88.19 93 SER A CA 1
ATOM 680 C C . SER A 1 93 ? -1.764 -14.532 1.911 1.00 88.19 93 SER A C 1
ATOM 682 O O . SER A 1 93 ? -2.520 -15.410 1.483 1.00 88.19 93 SER A O 1
ATOM 684 N N . GLU A 1 94 ? -1.682 -13.316 1.390 1.00 86.12 94 GLU A N 1
ATOM 685 C CA . GLU A 1 94 ? -2.427 -12.888 0.217 1.00 86.12 94 GLU A CA 1
ATOM 686 C C . GLU A 1 94 ? -1.476 -12.270 -0.802 1.00 86.12 94 GLU A C 1
ATOM 688 O O . GLU A 1 94 ? -0.724 -11.341 -0.502 1.00 86.12 94 GLU A O 1
ATOM 693 N N . ASP A 1 95 ? -1.537 -12.786 -2.026 1.00 86.81 95 ASP A N 1
ATOM 694 C CA . ASP A 1 95 ? -0.804 -12.238 -3.156 1.00 86.81 95 ASP A CA 1
ATOM 695 C C . ASP A 1 95 ? -1.686 -11.260 -3.925 1.00 86.81 95 ASP A C 1
ATOM 697 O O . ASP A 1 95 ? -2.733 -11.620 -4.473 1.00 86.81 95 ASP A O 1
ATOM 701 N N . THR A 1 96 ? -1.223 -10.021 -4.041 1.00 85.50 96 THR A N 1
ATOM 702 C CA . THR A 1 96 ? -1.903 -8.981 -4.804 1.00 85.50 96 THR A CA 1
ATOM 703 C C . THR A 1 96 ? -0.990 -8.350 -5.842 1.00 85.50 96 THR A C 1
ATOM 705 O O . THR A 1 96 ? 0.204 -8.125 -5.657 1.00 85.50 96 THR A O 1
ATOM 708 N N . ASN A 1 97 ? -1.593 -8.022 -6.981 1.00 83.75 97 ASN A N 1
ATOM 709 C CA . ASN A 1 97 ? -0.947 -7.277 -8.058 1.00 83.75 97 ASN A CA 1
ATOM 710 C C . ASN A 1 97 ? -1.416 -5.818 -8.111 1.00 83.75 97 ASN A C 1
ATOM 712 O O . ASN A 1 97 ? -0.968 -5.068 -8.984 1.00 83.75 97 ASN A O 1
ATOM 716 N N . LYS A 1 98 ? -2.324 -5.421 -7.212 1.00 86.81 98 LYS A N 1
ATOM 717 C CA . LYS A 1 98 ? -2.921 -4.083 -7.149 1.00 86.81 98 LYS A CA 1
ATOM 718 C C . LYS A 1 98 ? -2.232 -3.247 -6.073 1.00 86.81 98 LYS A C 1
ATOM 720 O O . LYS A 1 98 ? -2.841 -2.866 -5.078 1.00 86.81 98 LYS A O 1
ATOM 725 N N . PHE A 1 99 ? -0.954 -2.983 -6.293 1.00 89.06 99 PHE A N 1
ATOM 726 C CA . PHE A 1 99 ? -0.154 -2.116 -5.443 1.00 89.06 99 PHE A CA 1
ATOM 727 C C . PHE A 1 99 ? 0.729 -1.213 -6.300 1.00 89.06 99 PHE A C 1
ATOM 729 O O . PHE A 1 99 ? 0.955 -1.480 -7.487 1.00 89.06 99 PHE A O 1
ATOM 736 N N . CYS A 1 100 ? 1.218 -0.146 -5.692 1.00 88.75 100 CYS A N 1
ATOM 737 C CA . CYS A 1 100 ? 2.239 0.714 -6.252 1.00 88.75 100 CYS A CA 1
ATOM 738 C C . CYS A 1 100 ? 3.095 1.282 -5.120 1.00 88.75 100 CYS A C 1
ATOM 740 O O . CYS A 1 100 ? 2.659 1.358 -3.978 1.00 88.75 100 CYS A O 1
ATOM 742 N N . GLU A 1 101 ? 4.313 1.685 -5.431 1.00 88.56 101 GLU A N 1
ATOM 743 C CA . GLU A 1 101 ? 5.248 2.242 -4.462 1.00 88.56 101 GLU A CA 1
ATOM 744 C C . GLU A 1 101 ? 5.521 3.703 -4.786 1.00 88.56 101 GLU A C 1
ATOM 746 O O . GLU A 1 101 ? 5.571 4.097 -5.960 1.00 88.56 101 GLU A O 1
ATOM 751 N N . ASP A 1 102 ? 5.720 4.513 -3.752 1.00 87.62 102 ASP A N 1
ATOM 752 C CA . ASP A 1 102 ? 6.311 5.833 -3.933 1.00 87.62 102 ASP A CA 1
ATOM 753 C C . ASP A 1 102 ? 6.994 6.354 -2.676 1.00 87.62 102 ASP A C 1
ATOM 755 O O . ASP A 1 102 ? 6.698 5.939 -1.554 1.00 87.62 102 ASP A O 1
ATOM 759 N N . ALA A 1 103 ? 7.879 7.324 -2.880 1.00 80.56 103 ALA A N 1
ATOM 760 C CA . ALA A 1 103 ? 8.440 8.099 -1.787 1.00 80.56 103 ALA A CA 1
ATOM 761 C C . ALA A 1 103 ? 7.373 9.041 -1.208 1.00 80.56 103 ALA A C 1
ATOM 763 O O . ALA A 1 103 ? 6.564 9.616 -1.946 1.00 80.56 103 ALA A O 1
ATOM 764 N N . THR A 1 104 ? 7.400 9.239 0.109 1.00 72.69 104 THR A N 1
ATOM 765 C CA . THR A 1 104 ? 6.562 10.232 0.802 1.00 72.69 104 THR A CA 1
ATOM 766 C C . THR A 1 104 ? 7.375 11.421 1.312 1.00 72.69 104 THR A C 1
ATOM 768 O O . THR A 1 104 ? 8.567 11.554 1.035 1.00 72.69 104 THR A O 1
ATOM 771 N N . GLU A 1 105 ? 6.732 12.338 2.043 1.00 68.19 105 GLU A N 1
ATOM 772 C CA . GLU A 1 105 ? 7.371 13.540 2.596 1.00 68.19 105 GLU A CA 1
ATOM 773 C C . GLU A 1 105 ? 8.571 13.260 3.505 1.00 68.19 105 GLU A C 1
ATOM 775 O O . GLU A 1 105 ? 9.449 14.114 3.617 1.00 68.19 105 GLU A O 1
ATOM 780 N N . ILE A 1 106 ? 8.637 12.063 4.090 1.00 69.69 106 ILE A N 1
ATOM 781 C CA . ILE A 1 106 ? 9.659 11.654 5.061 1.00 69.69 106 ILE A CA 1
ATOM 782 C C . ILE A 1 106 ? 10.780 10.825 4.383 1.00 69.69 106 ILE A C 1
ATOM 784 O O . ILE A 1 106 ? 11.594 10.205 5.057 1.00 69.69 106 ILE A O 1
ATOM 788 N N . ASN A 1 107 ? 10.870 10.828 3.042 1.00 61.91 107 ASN A N 1
ATOM 789 C CA . ASN A 1 107 ? 11.871 10.091 2.245 1.00 61.91 107 ASN A CA 1
ATOM 790 C C . ASN A 1 107 ? 11.902 8.564 2.480 1.00 61.91 107 ASN A C 1
ATOM 792 O O . ASN A 1 107 ? 12.871 7.902 2.111 1.00 61.91 107 ASN A O 1
ATOM 796 N N . SER A 1 108 ? 10.851 7.984 3.062 1.00 71.38 108 SER A N 1
ATOM 797 C CA . SER A 1 108 ? 10.634 6.540 3.062 1.00 71.38 108 SER A CA 1
ATOM 798 C C . SER A 1 108 ? 9.799 6.149 1.844 1.00 71.38 108 SER A C 1
ATOM 800 O O . SER A 1 108 ? 8.794 6.797 1.523 1.00 71.38 108 SER A O 1
ATOM 802 N N . ASN A 1 109 ? 10.227 5.091 1.153 1.00 78.81 109 ASN A N 1
ATOM 803 C CA . ASN A 1 109 ? 9.405 4.444 0.140 1.00 78.81 109 ASN A CA 1
ATOM 804 C C . ASN A 1 109 ? 8.309 3.670 0.867 1.00 78.81 109 ASN A C 1
ATOM 806 O O . ASN A 1 109 ? 8.605 2.765 1.646 1.00 78.81 109 ASN A O 1
ATOM 810 N N . LEU A 1 110 ? 7.060 4.054 0.626 1.00 86.44 110 LEU A N 1
ATOM 811 C CA . LEU A 1 110 ? 5.894 3.351 1.141 1.00 86.44 110 LEU A CA 1
ATOM 812 C C . LEU A 1 110 ? 5.265 2.520 0.031 1.00 86.44 110 LEU A C 1
ATOM 814 O O . LEU A 1 110 ? 5.257 2.910 -1.143 1.00 86.44 110 LEU A O 1
ATOM 818 N N . VAL A 1 111 ? 4.712 1.381 0.430 1.00 89.12 111 VAL A N 1
ATOM 819 C CA . VAL A 1 111 ? 3.950 0.503 -0.453 1.00 89.12 111 VAL A CA 1
ATOM 820 C C . VAL A 1 111 ? 2.477 0.830 -0.278 1.00 89.12 111 VAL A C 1
ATOM 822 O O . VAL A 1 111 ? 1.935 0.677 0.810 1.00 89.12 111 VAL A O 1
ATOM 825 N N . PHE A 1 112 ? 1.826 1.282 -1.344 1.00 88.56 112 PHE A N 1
ATOM 826 C CA . PHE A 1 112 ? 0.398 1.569 -1.379 1.00 88.56 112 PHE A CA 1
ATOM 827 C C . PHE A 1 112 ? -0.349 0.388 -1.997 1.00 88.56 112 PHE A C 1
ATOM 829 O O . PHE A 1 112 ? -0.113 0.037 -3.155 1.00 88.56 112 PHE A O 1
ATOM 836 N N . VAL A 1 113 ? -1.276 -0.207 -1.253 1.00 89.50 113 VAL A N 1
ATOM 837 C CA . VAL A 1 113 ? -2.085 -1.354 -1.677 1.00 89.50 113 VAL A CA 1
ATOM 838 C C . VAL A 1 113 ? -3.564 -0.986 -1.771 1.00 89.50 113 VAL A C 1
ATOM 840 O O . VAL A 1 113 ? -4.078 -0.193 -0.984 1.00 89.50 113 VAL A O 1
ATOM 843 N N . CYS A 1 114 ? -4.263 -1.571 -2.743 1.00 84.31 114 CYS A N 1
ATOM 844 C CA . CYS A 1 114 ? -5.722 -1.570 -2.762 1.00 84.31 114 CYS A CA 1
ATOM 845 C C . CYS A 1 114 ? -6.284 -2.601 -1.792 1.00 84.31 114 CYS A C 1
ATOM 847 O O . CYS A 1 114 ? -6.094 -3.798 -2.014 1.00 84.31 114 CYS A O 1
ATOM 849 N N . VAL A 1 115 ? -7.081 -2.154 -0.830 1.00 73.62 115 VAL A N 1
ATOM 850 C CA . VAL A 1 115 ? -7.939 -3.048 -0.046 1.00 73.62 115 VAL A CA 1
ATOM 851 C C . VAL A 1 115 ? -9.328 -3.029 -0.678 1.00 73.62 115 VAL A C 1
ATOM 853 O O . VAL A 1 115 ? -9.821 -1.974 -1.082 1.00 73.62 115 VAL A O 1
ATOM 856 N N . SER A 1 116 ? -9.927 -4.205 -0.870 1.00 61.56 116 SER A N 1
ATOM 857 C CA . SER A 1 116 ? -11.290 -4.295 -1.392 1.00 61.56 116 SER A CA 1
ATOM 858 C C . SER A 1 116 ? -12.277 -3.886 -0.293 1.00 61.56 116 SER A C 1
ATOM 860 O O . SER A 1 116 ? -12.074 -4.229 0.868 1.00 61.56 116 SER A O 1
ATOM 862 N N . ASP A 1 117 ? -13.360 -3.177 -0.635 1.00 55.28 117 ASP A N 1
ATOM 863 C CA . ASP A 1 117 ? -14.351 -2.706 0.354 1.00 55.28 117 ASP A CA 1
ATOM 864 C C . ASP A 1 117 ? -14.984 -3.850 1.178 1.00 55.28 117 ASP A C 1
ATOM 866 O O . ASP A 1 117 ? -15.608 -3.605 2.207 1.00 55.28 117 ASP A O 1
ATOM 870 N N . GLN A 1 118 ? -14.832 -5.105 0.740 1.00 47.84 118 GLN A N 1
ATOM 871 C CA . GLN A 1 118 ? -15.327 -6.286 1.452 1.00 47.84 118 GLN A CA 1
ATOM 872 C C . GLN A 1 118 ? -14.413 -6.724 2.609 1.00 47.84 118 GLN A C 1
ATOM 874 O O . GLN A 1 118 ? -14.885 -7.427 3.499 1.00 47.84 118 GLN A O 1
ATOM 879 N N . ASP A 1 119 ? -13.158 -6.266 2.639 1.00 49.78 119 ASP A N 1
ATOM 880 C CA . ASP A 1 119 ? -12.144 -6.673 3.624 1.00 49.78 119 ASP A CA 1
ATOM 881 C C . ASP A 1 119 ? -11.868 -5.595 4.687 1.00 49.78 119 ASP A C 1
ATOM 883 O O . ASP A 1 119 ? -11.093 -5.811 5.620 1.00 49.78 119 ASP A O 1
ATOM 887 N N . MET A 1 120 ? -12.551 -4.445 4.609 1.00 46.94 120 MET A N 1
ATOM 888 C CA . MET A 1 120 ? -12.428 -3.355 5.591 1.00 46.94 120 MET A CA 1
ATOM 889 C C . MET A 1 120 ? -12.917 -3.722 7.002 1.00 46.94 120 MET A C 1
ATOM 891 O O . MET A 1 120 ? -12.697 -2.963 7.935 1.00 46.94 120 MET A O 1
ATOM 895 N N . SER A 1 121 ? -13.535 -4.892 7.202 1.00 46.31 121 SER A N 1
ATOM 896 C CA . SER A 1 121 ? -13.821 -5.404 8.550 1.00 46.31 121 SER A CA 1
ATOM 897 C C . SER A 1 121 ? -12.608 -6.043 9.239 1.00 46.31 121 SER A C 1
ATOM 899 O O . SER A 1 121 ? -12.679 -6.338 10.428 1.00 46.31 121 SER A O 1
ATOM 901 N N . VAL A 1 122 ? -11.530 -6.328 8.498 1.00 47.56 122 VAL A N 1
ATOM 902 C CA . VAL A 1 122 ? -10.304 -6.967 9.021 1.00 47.56 122 VAL A CA 1
ATOM 903 C C . VAL A 1 122 ? -9.202 -5.936 9.251 1.00 47.56 122 VAL A C 1
ATOM 905 O O . VAL A 1 122 ? -8.450 -6.022 10.219 1.00 47.56 122 VAL A O 1
ATOM 908 N N . TRP A 1 123 ? -9.145 -4.926 8.392 1.00 46.88 123 TRP A N 1
ATOM 909 C CA . TRP A 1 123 ? -8.246 -3.795 8.522 1.00 46.88 123 TRP A CA 1
ATOM 910 C C . TRP A 1 123 ? -8.991 -2.714 9.286 1.00 46.88 123 TRP A C 1
ATOM 912 O O . TRP A 1 123 ? -9.820 -2.042 8.687 1.00 46.88 123 TRP A O 1
ATOM 922 N N . GLY A 1 124 ? -8.747 -2.589 10.594 1.00 46.12 124 GLY A N 1
ATOM 923 C CA . GLY A 1 124 ? -9.341 -1.558 11.453 1.00 46.12 124 GLY A CA 1
ATOM 924 C C . GLY A 1 124 ? -9.112 -0.161 10.879 1.00 46.12 124 GLY A C 1
ATOM 925 O O . GLY A 1 124 ? -8.119 0.500 11.181 1.00 46.12 124 GLY A O 1
ATOM 926 N N . GLY A 1 125 ? -10.010 0.247 9.989 1.00 39.75 125 GLY A N 1
ATOM 927 C CA . GLY A 1 125 ? -9.965 1.506 9.279 1.00 39.75 125 GLY A CA 1
ATOM 928 C C . GLY A 1 125 ? -10.344 2.630 10.225 1.00 39.75 125 GLY A C 1
ATOM 929 O O . GLY A 1 125 ? -11.065 2.433 11.201 1.00 39.75 125 GLY A O 1
ATOM 930 N N . GLU A 1 126 ? -9.894 3.842 9.919 1.00 47.84 126 GLU A N 1
ATOM 931 C CA . GLU A 1 126 ? -10.256 5.075 10.631 1.00 47.84 126 GLU A CA 1
ATOM 932 C C . GLU A 1 126 ? -11.773 5.257 10.877 1.00 47.84 126 GLU A C 1
ATOM 934 O O . GLU A 1 126 ? -12.163 6.041 11.744 1.00 47.84 126 GLU A O 1
ATOM 939 N N . GLU A 1 127 ? -12.648 4.520 10.184 1.00 47.25 127 GLU A N 1
ATOM 940 C CA . GLU A 1 127 ? -14.084 4.481 10.483 1.00 47.25 127 GLU A CA 1
ATOM 941 C C . GLU A 1 127 ? -14.401 3.901 11.875 1.00 47.25 127 GLU A C 1
ATOM 943 O O . GLU A 1 127 ? -15.280 4.430 12.565 1.00 47.25 127 GLU A O 1
ATOM 948 N N . ASP A 1 128 ? -13.632 2.920 12.359 1.00 48.12 128 ASP A N 1
ATOM 949 C CA . ASP A 1 128 ? -13.788 2.374 13.713 1.00 48.12 128 ASP A CA 1
ATOM 950 C C . ASP A 1 128 ? -13.402 3.397 14.780 1.00 48.12 128 ASP A C 1
ATOM 952 O O . ASP A 1 128 ? -14.017 3.444 15.845 1.00 48.12 128 ASP A O 1
ATOM 956 N N . GLN A 1 129 ? -12.446 4.287 14.495 1.00 50.59 129 GLN A N 1
ATOM 957 C CA . GLN A 1 129 ? -12.111 5.371 15.419 1.00 50.59 129 GLN A CA 1
ATOM 958 C C . GLN A 1 129 ? -13.255 6.375 15.535 1.00 50.59 129 GLN A C 1
ATOM 960 O O . GLN A 1 129 ? -13.518 6.857 16.635 1.00 50.59 129 GLN A O 1
ATOM 965 N N . CYS A 1 130 ? -13.970 6.661 14.443 1.00 53.50 130 CYS A N 1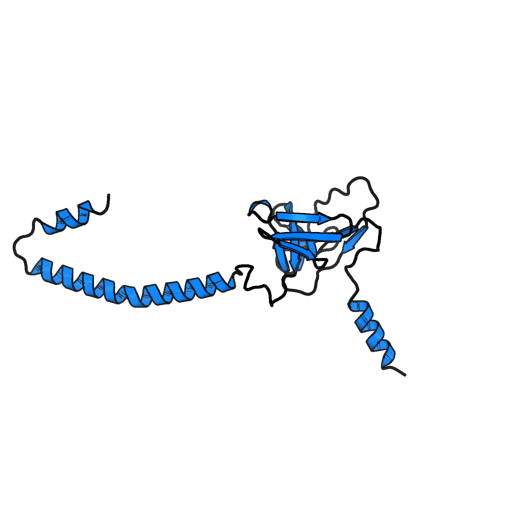
ATOM 966 C CA . CYS A 1 130 ? -15.105 7.582 14.462 1.00 53.50 130 CYS A CA 1
ATOM 967 C C . CYS A 1 130 ? -16.291 6.996 15.243 1.00 53.50 130 CYS A C 1
ATOM 969 O O . CYS A 1 130 ? -16.870 7.673 16.099 1.00 53.50 130 CYS A O 1
ATOM 971 N N . VAL A 1 131 ? -16.614 5.720 15.011 1.00 58.44 131 VAL A N 1
ATOM 972 C CA . VAL A 1 131 ? -17.682 5.016 15.739 1.00 58.44 131 VAL A CA 1
ATOM 973 C C . VAL A 1 131 ? -17.322 4.853 17.218 1.00 58.44 131 VAL A C 1
ATOM 975 O O . VAL A 1 131 ? -18.156 5.128 18.086 1.00 58.44 131 VAL A O 1
ATOM 978 N N . LEU A 1 132 ? -16.071 4.501 17.531 1.00 62.03 132 LEU A N 1
ATOM 979 C CA . LEU A 1 132 ? -15.576 4.420 18.905 1.00 62.03 132 LEU A CA 1
ATOM 980 C C . LEU A 1 132 ? -15.624 5.791 19.600 1.00 62.03 132 LEU A C 1
ATOM 982 O O . LEU A 1 132 ? -16.082 5.870 20.741 1.00 62.03 132 LEU A O 1
ATOM 986 N N . LEU A 1 133 ? -15.242 6.881 18.915 1.00 62.88 133 LEU A N 1
ATOM 987 C CA . LEU A 1 133 ? -15.362 8.248 19.444 1.00 62.88 133 LEU A CA 1
ATOM 988 C C . LEU A 1 133 ? -16.821 8.616 19.722 1.00 62.88 133 LEU A C 1
ATOM 990 O O . LEU A 1 133 ? -17.121 9.212 20.760 1.00 62.88 133 LEU A O 1
ATOM 994 N N . MET A 1 134 ? -17.736 8.257 18.816 1.00 65.12 134 MET A N 1
ATOM 995 C CA . MET A 1 134 ? -19.162 8.521 18.999 1.00 65.12 134 MET A CA 1
ATOM 996 C C . MET A 1 134 ? -19.708 7.771 20.215 1.00 65.12 134 MET A C 1
ATOM 998 O O . MET A 1 134 ? -20.336 8.394 21.074 1.00 65.12 134 MET A O 1
ATOM 1002 N N . ILE A 1 135 ? -19.411 6.478 20.357 1.00 71.12 135 ILE A N 1
ATOM 1003 C CA . ILE A 1 135 ? -19.839 5.679 21.516 1.00 71.12 135 ILE A CA 1
ATOM 1004 C C . ILE A 1 135 ? -19.253 6.249 22.816 1.00 71.12 135 ILE A C 1
ATOM 1006 O O . ILE A 1 135 ? -19.978 6.399 23.804 1.00 71.12 135 ILE A O 1
ATOM 1010 N N . TYR A 1 136 ? -17.975 6.640 22.810 1.00 73.00 136 TYR A N 1
ATOM 1011 C CA . TYR A 1 136 ? -17.316 7.232 23.976 1.00 73.00 136 TYR A CA 1
ATOM 1012 C C . TYR A 1 136 ? -17.950 8.574 24.372 1.00 73.00 136 TYR A C 1
ATOM 1014 O O . TYR A 1 136 ? -18.192 8.831 25.554 1.00 73.00 136 TYR A O 1
ATOM 1022 N N . SER A 1 137 ? -18.299 9.410 23.388 1.00 77.31 137 SER A N 1
ATOM 1023 C CA . SER A 1 137 ? -18.963 10.696 23.627 1.00 77.31 137 SER A CA 1
ATOM 1024 C C . SER A 1 137 ? -20.356 10.523 24.245 1.00 77.31 137 SER A C 1
ATOM 1026 O O . SER A 1 137 ? -20.689 11.206 25.215 1.00 77.31 137 SER A O 1
ATOM 1028 N N . ILE A 1 138 ? -21.140 9.552 23.766 1.00 81.88 138 ILE A N 1
ATOM 1029 C CA . ILE A 1 138 ? -22.473 9.246 24.302 1.00 81.88 138 ILE A CA 1
ATOM 1030 C C . ILE A 1 138 ? -22.360 8.696 25.732 1.00 81.88 138 ILE A C 1
ATOM 1032 O O . ILE A 1 138 ? -23.122 9.101 26.616 1.00 81.88 138 ILE A O 1
ATOM 1036 N N . GLY A 1 139 ? -21.379 7.825 25.989 1.00 80.06 139 GLY A N 1
ATOM 1037 C CA . GLY A 1 139 ? -21.088 7.312 27.331 1.00 80.06 139 GLY A CA 1
ATOM 1038 C C . GLY A 1 139 ? -20.719 8.421 28.321 1.00 80.06 139 GLY A C 1
ATOM 1039 O O . GLY A 1 139 ? -21.175 8.426 29.467 1.00 80.06 139 GLY A O 1
ATOM 1040 N N . LEU A 1 140 ? -19.956 9.419 27.876 1.00 84.19 140 LEU A N 1
ATOM 1041 C CA . LEU A 1 140 ? -19.558 10.551 28.712 1.00 84.19 140 LEU A CA 1
ATOM 1042 C C . LEU A 1 140 ? -20.731 11.505 28.985 1.00 84.19 140 LEU A C 1
ATOM 1044 O O . LEU A 1 140 ? -20.938 11.913 30.128 1.00 84.19 140 LEU A O 1
ATOM 1048 N N . PHE A 1 141 ? -21.559 11.796 27.977 1.00 86.56 141 PHE A N 1
ATOM 1049 C CA . PHE A 1 141 ? -22.760 12.624 28.145 1.00 86.56 141 PHE A CA 1
ATOM 1050 C C . PHE A 1 141 ? -23.815 11.986 29.054 1.00 86.56 141 PHE A C 1
ATOM 1052 O O . PHE A 1 141 ? -24.506 12.699 29.780 1.00 86.56 141 PHE A O 1
ATOM 1059 N N . THR A 1 142 ? -23.939 10.658 29.038 1.00 86.19 142 THR A N 1
ATOM 1060 C CA . THR A 1 142 ? -24.895 9.937 29.896 1.00 86.19 142 THR A CA 1
ATOM 1061 C C . THR A 1 142 ? -24.388 9.765 31.330 1.00 86.19 142 THR A C 1
ATOM 1063 O O . THR A 1 142 ? -25.177 9.868 32.270 1.00 86.19 142 THR A O 1
ATOM 1066 N N . SER A 1 143 ? -23.082 9.568 31.529 1.00 89.69 143 SER A N 1
ATOM 1067 C CA . SER A 1 143 ? -22.490 9.374 32.864 1.00 89.69 143 SER A CA 1
ATOM 1068 C C . SER A 1 143 ? -22.215 10.677 33.627 1.00 89.69 143 SER A C 1
ATOM 1070 O O . SER A 1 143 ? -22.355 10.701 34.852 1.00 89.69 143 SER A O 1
ATOM 1072 N N . ALA A 1 144 ? -21.894 11.778 32.939 1.00 90.31 144 ALA A N 1
ATOM 1073 C CA . ALA A 1 144 ? -21.604 13.070 33.567 1.00 90.31 144 ALA A CA 1
ATOM 1074 C C . ALA A 1 144 ? -22.723 13.599 34.494 1.00 90.31 144 ALA A C 1
ATOM 1076 O O . ALA A 1 144 ? -22.414 13.933 35.641 1.00 90.31 144 ALA A O 1
ATOM 1077 N N . PRO A 1 145 ? -24.012 13.656 34.094 1.00 90.25 145 PRO A N 1
ATOM 1078 C CA . PRO A 1 145 ? -25.078 14.118 34.986 1.00 90.25 145 PRO A CA 1
ATOM 1079 C C . PRO A 1 145 ? -25.313 13.171 36.169 1.00 90.25 145 PRO A C 1
ATOM 1081 O O . PRO A 1 145 ? -25.672 13.637 37.250 1.00 90.25 145 PRO A O 1
ATOM 1084 N N . LEU A 1 146 ? -25.061 11.866 36.004 1.00 88.62 146 LEU A N 1
ATOM 1085 C CA . LEU A 1 146 ? -25.157 10.894 37.094 1.00 88.62 146 LEU A CA 1
ATOM 1086 C C . LEU A 1 146 ? -24.068 11.146 38.149 1.00 88.62 146 LEU A C 1
ATOM 1088 O O . LEU A 1 146 ? -24.363 11.220 39.341 1.00 88.62 146 LEU A O 1
ATOM 1092 N N . LEU A 1 147 ? -22.824 11.363 37.709 1.00 89.31 147 LEU A N 1
ATOM 1093 C CA . LEU A 1 147 ? -21.710 11.719 38.592 1.00 89.31 147 LEU A CA 1
ATOM 1094 C C . LEU A 1 147 ? -21.970 13.046 39.310 1.00 89.31 147 LEU A C 1
ATOM 1096 O O . LEU A 1 147 ? -21.790 13.132 40.524 1.00 89.31 147 LEU A O 1
ATOM 1100 N N . LEU A 1 148 ? -22.477 14.052 38.596 1.00 92.12 148 LEU A N 1
ATOM 1101 C CA . LEU A 1 148 ? -22.819 15.351 39.177 1.00 92.12 148 LEU A CA 1
ATOM 1102 C C . LEU A 1 148 ? -23.929 15.222 40.232 1.00 92.12 148 LEU A C 1
ATOM 1104 O O . LEU A 1 148 ? -23.807 15.777 41.322 1.00 92.12 148 LEU A O 1
ATOM 1108 N N . ALA A 1 149 ? -24.964 14.422 39.961 1.00 92.81 149 ALA A N 1
ATOM 1109 C CA . ALA A 1 149 ? -26.021 14.137 40.927 1.00 92.81 149 ALA A CA 1
ATOM 1110 C C . ALA A 1 149 ? -25.478 13.429 42.180 1.00 92.81 149 ALA A C 1
ATOM 1112 O O . ALA A 1 149 ? -25.783 13.843 43.300 1.00 92.81 149 ALA A O 1
ATOM 1113 N N . THR A 1 150 ? -24.625 12.411 42.016 1.00 89.38 150 THR A N 1
ATOM 1114 C CA . THR A 1 150 ? -24.003 11.726 43.165 1.00 89.38 150 THR A CA 1
ATOM 1115 C C . THR A 1 150 ? -23.100 12.656 43.976 1.00 89.38 150 THR A C 1
ATOM 1117 O O . THR A 1 150 ? -23.161 12.637 45.205 1.00 89.38 150 THR A O 1
ATOM 1120 N N . ALA A 1 151 ? -22.337 13.534 43.320 1.00 88.06 151 ALA A N 1
ATOM 1121 C CA . ALA A 1 151 ? -21.499 14.527 43.985 1.00 88.06 151 ALA A CA 1
ATOM 1122 C C . ALA A 1 151 ? -22.331 15.533 44.797 1.00 88.06 151 ALA A C 1
ATOM 1124 O O . ALA A 1 151 ? -21.980 15.841 45.936 1.00 88.06 151 ALA A O 1
ATOM 1125 N N . VAL A 1 152 ? -23.464 15.998 44.257 1.00 88.69 152 VAL A N 1
ATOM 1126 C CA . VAL A 1 152 ? -24.395 16.892 44.969 1.00 88.69 152 VAL A CA 1
ATOM 1127 C C . VAL A 1 152 ? -24.988 16.204 46.199 1.00 88.69 152 VAL A C 1
ATOM 1129 O O . VAL A 1 152 ? -25.032 16.807 47.274 1.00 88.69 152 VAL A O 1
ATOM 1132 N N . ILE A 1 153 ? -25.386 14.933 46.082 1.00 89.56 153 ILE A N 1
ATOM 1133 C CA . ILE A 1 153 ? -25.905 14.155 47.216 1.00 89.56 153 ILE A CA 1
ATOM 1134 C C . ILE A 1 153 ? -24.832 14.030 48.306 1.00 89.56 153 ILE A C 1
ATOM 1136 O O . ILE A 1 153 ? -25.092 14.380 49.458 1.00 89.56 153 ILE A O 1
ATOM 1140 N N . TYR A 1 154 ? -23.605 13.635 47.954 1.00 82.88 154 TYR A N 1
ATOM 1141 C CA . TYR A 1 154 ? -22.499 13.547 48.915 1.00 82.88 154 TYR A CA 1
ATOM 1142 C C . TYR A 1 154 ? -22.183 14.891 49.584 1.00 82.88 154 TYR A C 1
ATOM 1144 O O . TYR A 1 154 ? -22.012 14.949 50.806 1.00 82.88 154 TYR A O 1
ATOM 1152 N N . ALA A 1 155 ? -22.162 15.981 48.813 1.00 80.50 155 ALA A N 1
ATOM 1153 C CA . ALA A 1 155 ? -21.958 17.324 49.345 1.00 80.50 155 ALA A CA 1
ATOM 1154 C C . ALA A 1 155 ? -23.067 17.703 50.340 1.00 80.50 155 ALA A C 1
ATOM 1156 O O . ALA A 1 155 ? -22.771 18.171 51.440 1.00 80.50 155 ALA A O 1
ATOM 1157 N N . SER A 1 156 ? -24.332 17.432 50.010 1.00 80.00 156 SER A N 1
ATOM 1158 C CA . SER A 1 156 ? -25.468 17.752 50.883 1.00 80.00 156 SER A CA 1
ATOM 1159 C C . SER A 1 156 ? -25.469 16.956 52.196 1.00 80.00 156 SER A C 1
ATOM 1161 O O . SER A 1 156 ? -25.706 17.542 53.252 1.00 80.00 156 SER A O 1
ATOM 1163 N N . ILE A 1 157 ? -25.089 15.672 52.169 1.00 75.81 157 ILE A N 1
ATOM 1164 C CA . ILE A 1 157 ? -24.958 14.840 53.379 1.00 75.81 157 ILE A CA 1
ATOM 1165 C C . ILE A 1 157 ? -23.822 15.360 54.275 1.00 75.81 157 ILE A C 1
ATOM 1167 O O . ILE A 1 157 ? -23.981 15.448 55.496 1.00 75.81 157 ILE A O 1
ATOM 1171 N N . SER A 1 158 ? -22.691 15.761 53.680 1.00 61.38 158 SER A N 1
ATOM 1172 C CA . SER A 1 158 ? -21.533 16.278 54.426 1.00 61.38 158 SER A CA 1
ATOM 1173 C C . SER A 1 158 ? -21.784 17.623 55.125 1.00 61.38 158 SER A C 1
ATOM 1175 O O . SER A 1 158 ? -21.119 17.935 56.111 1.00 61.38 158 SER A O 1
ATOM 1177 N N . VAL A 1 159 ? -22.757 18.412 54.653 1.00 61.66 159 VAL A N 1
ATOM 1178 C CA . VAL A 1 159 ? -23.121 19.709 55.249 1.00 61.66 159 VAL A CA 1
ATOM 1179 C C . VAL A 1 159 ? -24.016 19.544 56.481 1.00 61.66 159 VAL A C 1
ATOM 1181 O O . VAL A 1 159 ? -23.920 20.340 57.412 1.00 61.66 159 VAL A O 1
ATOM 1184 N N . THR A 1 160 ? -24.845 18.500 56.529 1.00 60.16 160 THR A N 1
ATOM 1185 C CA . THR A 1 160 ? -25.767 18.246 57.651 1.00 60.16 160 THR A CA 1
ATOM 1186 C C . THR A 1 160 ? -25.161 17.423 58.794 1.00 60.16 160 THR A C 1
ATOM 1188 O O . THR A 1 160 ? -25.732 17.377 59.882 1.00 60.16 160 THR A O 1
ATOM 1191 N N . GLY A 1 161 ? -24.000 16.794 58.583 1.00 56.41 161 GLY A N 1
ATOM 1192 C CA . GLY A 1 161 ? -23.275 16.040 59.607 1.00 56.41 161 GLY A CA 1
ATOM 1193 C C . GLY A 1 161 ? -22.296 16.916 60.389 1.00 56.41 161 GLY A C 1
ATOM 1194 O O . GLY A 1 161 ? -21.186 17.185 59.933 1.00 56.41 161 GLY A O 1
ATOM 1195 N N . SER A 1 162 ? -22.683 17.330 61.593 1.00 52.03 162 SER A N 1
ATOM 1196 C CA . SER A 1 162 ? -21.838 18.032 62.567 1.00 52.03 162 SER A CA 1
ATOM 1197 C C . SER A 1 162 ? -20.788 17.113 63.223 1.00 52.03 162 SER A C 1
ATOM 1199 O O . SER A 1 162 ? -20.677 17.102 64.439 1.00 52.03 162 SER A O 1
ATOM 1201 N N . ASP A 1 163 ? -20.015 16.364 62.430 1.00 57.75 163 ASP A N 1
ATOM 1202 C CA . ASP A 1 163 ? -18.789 15.673 62.869 1.00 57.75 163 ASP A CA 1
ATOM 1203 C C . ASP A 1 163 ? -17.788 15.603 61.702 1.00 57.75 163 ASP A C 1
ATOM 1205 O O . ASP A 1 163 ? -17.518 14.581 61.063 1.00 57.75 163 ASP A O 1
ATOM 1209 N N . LYS A 1 164 ? -17.251 16.780 61.378 1.00 54.50 164 LYS A N 1
ATOM 1210 C CA . LYS A 1 164 ? -16.248 17.006 60.335 1.00 54.50 164 LYS A CA 1
ATOM 1211 C C . LYS A 1 164 ? -14.876 16.515 60.800 1.00 54.50 164 LYS A C 1
ATOM 1213 O O . LYS A 1 164 ? -14.103 17.314 61.317 1.00 54.50 164 LYS A O 1
ATOM 1218 N N . SER A 1 165 ? -14.537 15.238 60.624 1.00 56.44 165 SER A N 1
ATOM 1219 C CA . SER A 1 165 ? -13.125 14.794 60.719 1.00 56.44 165 SER A CA 1
ATOM 1220 C C . SER A 1 165 ? -12.782 13.492 59.983 1.00 56.44 165 SER A C 1
ATOM 1222 O O . SER A 1 165 ? -11.636 13.333 59.579 1.00 56.44 165 SER A O 1
ATOM 1224 N N . TYR A 1 166 ? -13.725 12.571 59.750 1.00 54.22 166 TYR A N 1
ATOM 1225 C CA . TYR A 1 166 ? -13.352 11.212 59.312 1.00 54.22 166 TYR A CA 1
ATOM 1226 C C . TYR A 1 166 ? -13.473 10.939 57.803 1.00 54.22 166 TYR A C 1
ATOM 1228 O O . TYR A 1 166 ? -12.704 10.148 57.262 1.00 54.22 166 TYR A O 1
ATOM 1236 N N . LEU A 1 167 ? -14.375 11.616 57.084 1.00 54.41 167 LEU A N 1
ATOM 1237 C CA . LEU A 1 167 ? -14.632 11.309 55.667 1.00 54.41 167 LEU A CA 1
ATOM 1238 C C . LEU A 1 167 ? -13.573 11.863 54.698 1.00 54.41 167 LEU A C 1
ATOM 1240 O O . LEU A 1 167 ? -13.281 11.226 53.688 1.00 54.41 167 LEU A O 1
ATOM 1244 N N . ALA A 1 168 ? -12.925 12.986 55.026 1.00 55.25 168 ALA A N 1
ATOM 1245 C CA . ALA A 1 168 ? -11.846 13.541 54.200 1.00 55.25 168 ALA A CA 1
ATOM 1246 C C . ALA A 1 168 ? -10.579 12.661 54.194 1.00 55.25 168 ALA A C 1
ATOM 1248 O O . ALA A 1 168 ? -9.794 12.712 53.250 1.00 55.25 168 ALA A O 1
ATOM 1249 N N . TRP A 1 169 ? -10.389 11.829 55.223 1.00 54.41 169 TRP A N 1
ATOM 1250 C CA . TRP A 1 169 ? -9.220 10.954 55.341 1.00 54.41 169 TRP A CA 1
ATOM 1251 C C . TRP A 1 169 ? -9.348 9.671 54.505 1.00 54.41 169 TRP A C 1
ATOM 1253 O O . TRP A 1 169 ? -8.342 9.134 54.053 1.00 54.41 169 TRP A O 1
ATOM 1263 N N . ILE A 1 170 ? -10.574 9.196 54.258 1.00 57.00 170 ILE A N 1
ATOM 1264 C CA . ILE A 1 170 ? -10.820 7.983 53.462 1.00 57.00 170 ILE A CA 1
ATOM 1265 C C . ILE A 1 170 ? -10.639 8.275 51.967 1.00 57.00 170 ILE A C 1
ATOM 1267 O O . ILE A 1 170 ? -9.963 7.520 51.278 1.00 57.00 170 ILE A O 1
ATOM 1271 N N . ILE A 1 171 ? -11.139 9.415 51.481 1.00 57.38 171 ILE A N 1
ATOM 1272 C CA . ILE A 1 171 ? -11.061 9.758 50.050 1.00 57.38 171 ILE A CA 1
ATOM 1273 C C . ILE A 1 171 ? -9.615 10.066 49.610 1.00 57.38 171 ILE A C 1
ATOM 1275 O O . ILE A 1 171 ? -9.249 9.780 48.475 1.00 57.38 171 ILE A O 1
ATOM 1279 N N . MET A 1 172 ? -8.753 10.577 50.501 1.00 53.34 172 MET A N 1
ATOM 1280 C CA . MET A 1 172 ? -7.334 10.806 50.175 1.00 53.34 172 MET A CA 1
ATOM 1281 C C . MET A 1 172 ? -6.446 9.554 50.277 1.00 53.34 172 MET A C 1
ATOM 1283 O O . MET A 1 172 ? -5.284 9.616 49.876 1.00 53.34 172 MET A O 1
ATOM 1287 N N . ARG A 1 173 ? -6.950 8.423 50.789 1.00 51.97 173 ARG A N 1
ATOM 1288 C CA . ARG A 1 173 ? -6.153 7.192 50.925 1.00 51.97 173 ARG A CA 1
ATOM 1289 C C . ARG A 1 173 ? -6.191 6.298 49.679 1.00 51.97 173 ARG A C 1
ATOM 1291 O O . ARG A 1 173 ? -5.230 5.571 49.467 1.00 51.97 173 ARG A O 1
ATOM 1298 N N . ASP A 1 174 ? -7.228 6.403 48.849 1.00 48.09 174 ASP A N 1
ATOM 1299 C CA . ASP A 1 174 ? -7.391 5.583 47.632 1.00 48.09 174 ASP A CA 1
ATOM 1300 C C . ASP A 1 174 ? -6.773 6.197 46.360 1.00 48.09 174 ASP A C 1
ATOM 1302 O O . ASP A 1 174 ? -6.841 5.602 45.290 1.00 48.09 174 ASP A O 1
ATOM 1306 N N . PHE A 1 175 ? -6.143 7.374 46.454 1.00 51.34 175 PHE A N 1
ATOM 1307 C CA . PHE A 1 175 ? -5.498 8.058 45.320 1.00 51.34 175 PHE A CA 1
ATOM 1308 C C . PHE A 1 175 ? -3.959 7.987 45.333 1.00 51.34 175 PHE A C 1
ATOM 1310 O O . PHE A 1 175 ? -3.297 8.821 44.708 1.00 51.34 175 PHE A O 1
ATOM 1317 N N . ARG A 1 176 ? -3.376 7.010 46.037 1.00 46.06 176 ARG A N 1
ATOM 1318 C CA . ARG A 1 176 ? -1.929 6.754 46.030 1.00 46.06 176 ARG A CA 1
ATOM 1319 C C . ARG A 1 176 ? -1.599 5.349 45.559 1.00 46.06 176 ARG A C 1
ATOM 1321 O O . ARG A 1 176 ? -2.287 4.416 46.019 1.00 46.06 176 ARG A O 1
#

pLDDT: mean 71.87, std 15.92, range [39.75, 92.81]

Secondary structure (DSSP, 8-state):
--SHHHHHHHHHTT-TTPPPTTS-EEEESS-TTEEEETTEEEE--------SS-PEEEE---SS-EEEE-GGGT-EEEE-TTS-EEEEETTEEEEES-EEEEE-TTSPEEEEEEPPTTSTTTTT-HHHHHHHHHHHHHHHHHHHHHHHHHHHHHHHHHHH-S-TTSHHHHHTTTT-

Sequence (176 aa):
MCSLCLLLLALAAGCLGSCPVGQDCIKKCCPLNMRMSGNGCVPGESSYDVYNGTVKIIVGRPQCTMYYLDAAMGDEFTVHLNGSLTIYYNDSSEDTNKFCEDATEINSNLVFVCVSDQDMSVWGGEEDQCVLLMIYSIGLFTSAPLLLATAVIYASISVTGSDKSYLAWIIMRDFR

Radius of gyration: 28.56 Å; chains: 1; bounding box: 48×37×101 Å

Organism: Nezara viridula (NCBI:txid85310)

Foldseek 3Di:
DPPVVVVVVVVVVVPQQAADPPAFEAFAADDAQWFDDPPDTDGHHWDDPPPPDPYHYRYHQAPADKDWDDVVVPWDWDQDRNQWIWTDDPPDIDIDNNWHWTADPVRDIIIIHHDDPVCCVVVVDCVVVVVVVVVVVVVCVVVVVVVVVVVVVVVVVQVPDPPPDDPVVVVVVVPD

InterPro domains:
  IPR036272 Methuselah, N-terminal domain superfamily [SSF63877] (24-106)
  IPR052808 G-protein coupled receptor Mth-like [PTHR46953] (22-158)